Protein AF-A0A356NI62-F1 (afdb_monomer_lite)

Foldseek 3Di:
DPDVPVVVVVVVVVVVVVVVVVVPPPCVVVVVVVLVVVLVVVCVVCVVLQLQQWKAWAPDFIWGQAAQQAKTKTFCVRLDAFQDWGWIAGSVRDIFIKTWHHHDNVVRITMIGTDDRGRGRGDHDDPDPDDDVPHD

pLDDT: mean 86.67, std 13.05, range [50.66, 98.25]

Structure (mmCIF, N/CA/C/O backbone):
data_AF-A0A356NI62-F1
#
_entry.id   AF-A0A356NI62-F1
#
loop_
_atom_site.group_PDB
_atom_site.id
_atom_site.type_symbol
_atom_site.label_atom_id
_atom_site.label_alt_id
_atom_site.label_comp_id
_atom_site.label_asym_id
_atom_site.label_entity_id
_atom_site.label_seq_id
_atom_site.pdbx_PDB_ins_code
_atom_site.Cartn_x
_atom_site.Cartn_y
_atom_site.Cartn_z
_atom_site.occupancy
_atom_site.B_iso_or_equi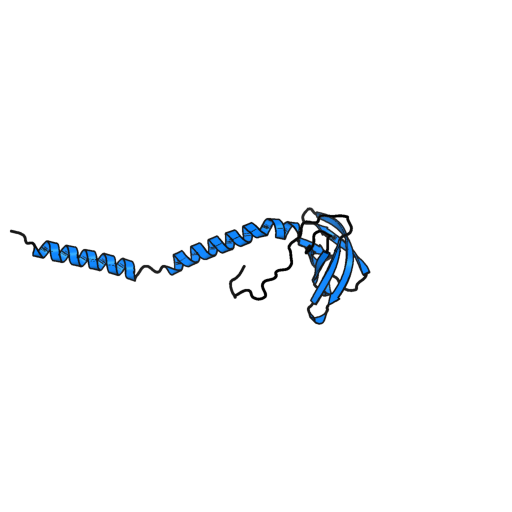v
_atom_site.auth_seq_id
_atom_site.auth_comp_id
_atom_site.auth_asym_id
_atom_site.auth_atom_id
_atom_site.pdbx_PDB_model_num
ATOM 1 N N . MET A 1 1 ? 10.906 31.177 75.960 1.00 51.75 1 MET A N 1
ATOM 2 C CA . MET A 1 1 ? 11.534 31.594 74.686 1.00 51.75 1 MET A CA 1
ATOM 3 C C . MET A 1 1 ? 12.117 30.372 73.963 1.00 51.75 1 MET A C 1
ATOM 5 O O . MET A 1 1 ? 13.318 30.155 73.999 1.00 51.75 1 MET A O 1
ATOM 9 N N . LEU A 1 2 ? 11.271 29.555 73.322 1.00 51.47 2 LEU A N 1
ATOM 10 C CA . LEU A 1 2 ? 11.665 28.683 72.203 1.00 51.47 2 LEU A CA 1
ATOM 11 C C . LEU A 1 2 ? 11.330 29.511 70.952 1.00 51.47 2 LEU A C 1
ATOM 13 O O . LEU A 1 2 ? 10.166 29.668 70.620 1.00 51.47 2 LEU A O 1
ATOM 17 N N . GLY A 1 3 ? 12.230 30.263 70.337 1.00 50.66 3 GLY A N 1
ATOM 18 C CA . GLY A 1 3 ? 13.529 29.840 69.848 1.00 50.66 3 GLY A CA 1
ATOM 19 C C . GLY A 1 3 ? 13.431 29.880 68.324 1.00 50.66 3 GLY A C 1
ATOM 20 O O . GLY A 1 3 ? 13.234 28.857 67.685 1.00 50.66 3 GLY A O 1
ATOM 21 N N . THR A 1 4 ? 13.537 31.072 67.734 1.00 56.84 4 THR A N 1
ATOM 22 C CA . THR A 1 4 ? 13.564 31.340 66.277 1.00 56.84 4 THR A CA 1
ATOM 23 C C . THR A 1 4 ? 14.531 30.436 65.492 1.00 56.84 4 THR A C 1
ATOM 25 O O . THR A 1 4 ? 14.379 30.258 64.285 1.00 56.84 4 THR A O 1
ATOM 28 N N . LYS A 1 5 ? 15.499 29.811 66.175 1.00 56.81 5 LYS A N 1
ATOM 29 C CA . LYS A 1 5 ? 16.405 28.786 65.637 1.00 56.81 5 LYS A CA 1
ATOM 30 C C . LYS A 1 5 ? 15.705 27.469 65.270 1.00 56.81 5 LYS A C 1
ATOM 32 O O . LYS A 1 5 ? 16.068 26.876 64.259 1.00 56.81 5 LYS A O 1
ATOM 37 N N . THR A 1 6 ? 14.695 27.037 66.026 1.00 60.09 6 THR A N 1
ATOM 38 C CA . THR A 1 6 ? 13.980 25.773 65.774 1.00 60.09 6 THR A CA 1
ATOM 39 C C . THR A 1 6 ? 13.152 25.859 64.492 1.00 60.09 6 THR A C 1
ATOM 41 O O . THR A 1 6 ? 13.206 24.960 63.659 1.00 60.09 6 THR A O 1
ATOM 44 N N . TYR A 1 7 ? 12.478 26.991 64.268 1.00 65.06 7 TYR A N 1
ATOM 45 C CA . TYR A 1 7 ? 11.707 27.236 63.045 1.00 65.06 7 TYR A CA 1
ATOM 46 C C . TYR A 1 7 ? 12.589 27.320 61.793 1.00 65.06 7 TYR A C 1
ATOM 48 O O . TYR A 1 7 ? 12.215 26.784 60.756 1.00 65.06 7 TYR A O 1
ATOM 56 N N . ARG A 1 8 ? 13.785 27.926 61.885 1.00 66.00 8 ARG A N 1
ATOM 57 C CA . ARG A 1 8 ? 14.742 27.973 60.762 1.00 66.00 8 ARG A CA 1
ATOM 58 C C . ARG A 1 8 ? 15.239 26.584 60.374 1.00 66.00 8 ARG A C 1
ATOM 60 O O . ARG A 1 8 ? 15.316 26.295 59.189 1.00 66.00 8 ARG A O 1
ATOM 67 N N . PHE A 1 9 ? 15.516 25.718 61.348 1.00 69.56 9 PHE A N 1
ATOM 68 C CA . PHE A 1 9 ? 15.917 24.339 61.073 1.00 69.56 9 PHE A CA 1
ATOM 69 C C . PHE A 1 9 ? 14.802 23.545 60.393 1.00 69.56 9 PHE A C 1
ATOM 71 O O . PHE A 1 9 ? 15.039 22.948 59.350 1.00 69.56 9 PHE A O 1
ATOM 78 N N . VAL A 1 10 ? 13.582 23.585 60.933 1.00 74.06 10 VAL A N 1
ATOM 79 C CA . VAL A 1 10 ? 12.440 22.870 60.341 1.00 74.06 10 VAL A CA 1
ATOM 80 C C . VAL A 1 10 ? 12.157 23.371 58.923 1.00 74.06 10 VAL A C 1
ATOM 82 O O . VAL A 1 10 ? 11.996 22.561 58.019 1.00 74.06 10 VAL A O 1
ATOM 85 N N . PHE A 1 11 ? 12.174 24.687 58.695 1.00 76.31 11 PHE A N 1
ATOM 86 C CA . PHE A 1 11 ? 11.933 25.267 57.371 1.00 76.31 11 PHE A CA 1
ATOM 87 C C . PHE A 1 11 ? 13.025 24.897 56.357 1.00 76.31 11 PHE A C 1
ATOM 89 O O . PHE A 1 11 ? 12.733 24.622 55.197 1.00 76.31 11 PHE A O 1
ATOM 96 N N . GLN A 1 12 ? 14.283 24.832 56.797 1.00 73.62 12 GLN A N 1
ATOM 97 C CA . GLN A 1 12 ? 15.411 24.472 55.942 1.00 73.62 12 GLN A CA 1
ATOM 98 C C . GLN A 1 12 ? 15.429 22.975 55.599 1.00 73.62 12 GLN A C 1
ATOM 100 O O . GLN A 1 12 ? 15.746 22.620 54.467 1.00 73.62 12 GLN A O 1
ATOM 105 N N . TRP A 1 13 ? 14.994 22.110 56.521 1.00 75.62 13 TRP A N 1
ATOM 106 C CA . TRP A 1 13 ? 14.734 20.695 56.235 1.00 75.62 13 TRP A CA 1
ATOM 107 C C . TRP A 1 13 ? 13.544 20.496 55.290 1.00 75.62 13 TRP A C 1
ATOM 109 O O . TRP A 1 13 ? 13.601 19.639 54.414 1.00 75.62 13 TRP A O 1
ATOM 119 N N . LEU A 1 14 ? 12.491 21.308 55.411 1.00 77.75 14 LEU A N 1
ATOM 120 C CA . LEU A 1 14 ? 11.305 21.211 54.555 1.00 77.75 14 LEU A CA 1
ATOM 121 C C . LEU A 1 14 ? 11.596 21.665 53.115 1.00 77.75 14 LEU A C 1
ATOM 123 O O . LEU A 1 14 ? 11.168 21.009 52.168 1.00 77.75 14 LEU A O 1
ATOM 127 N N . LEU A 1 15 ? 12.400 22.722 52.944 1.00 75.31 15 LEU A N 1
ATOM 128 C CA . LEU A 1 15 ? 12.914 23.140 51.635 1.00 75.31 15 LEU A CA 1
ATOM 129 C C . LEU A 1 15 ? 13.825 22.078 51.008 1.00 75.31 15 LEU A C 1
ATOM 131 O O . LEU A 1 15 ? 13.697 21.809 49.818 1.00 75.31 15 LEU A O 1
ATOM 135 N N . LEU A 1 16 ? 14.702 21.451 51.800 1.00 74.19 16 LEU A N 1
ATOM 136 C CA . LEU A 1 16 ? 15.581 20.377 51.329 1.00 74.19 16 LEU A CA 1
ATOM 137 C C . LEU A 1 16 ? 14.782 19.146 50.868 1.00 74.19 16 LEU A C 1
ATOM 139 O O . LEU A 1 16 ? 15.100 18.543 49.849 1.00 74.19 16 LEU A O 1
ATOM 143 N N . LEU A 1 17 ? 13.720 18.780 51.590 1.00 73.00 17 LEU A N 1
ATOM 144 C CA . LEU A 1 17 ? 12.843 17.680 51.184 1.00 73.00 17 LEU A CA 1
ATOM 145 C C . LEU A 1 17 ? 12.098 18.006 49.881 1.00 73.00 17 LEU A C 1
ATOM 147 O O . LEU A 1 17 ? 12.030 17.153 49.000 1.00 73.00 17 LEU A O 1
ATOM 151 N N . MET A 1 18 ? 11.622 19.244 49.711 1.00 68.94 18 MET A N 1
ATOM 152 C CA . MET A 1 18 ? 10.980 19.684 48.466 1.00 68.94 18 MET A CA 1
ATOM 153 C C . MET A 1 18 ? 11.928 19.665 47.258 1.00 68.94 18 MET A C 1
ATOM 155 O O . MET A 1 18 ? 11.514 19.269 46.168 1.00 68.94 18 MET A O 1
ATOM 159 N N . THR A 1 19 ? 13.195 20.059 47.425 1.00 62.94 19 THR A N 1
ATOM 160 C CA . THR A 1 19 ? 14.174 20.033 46.327 1.00 62.94 19 THR A CA 1
ATOM 161 C C . THR A 1 19 ? 14.591 18.613 45.959 1.00 62.94 19 THR A C 1
ATOM 163 O O . THR A 1 19 ? 14.737 18.329 44.774 1.00 62.94 19 THR A O 1
ATOM 166 N N . ILE A 1 20 ? 14.721 17.701 46.931 1.00 65.81 20 ILE A N 1
ATOM 167 C CA . ILE A 1 20 ? 15.017 16.280 46.678 1.00 65.81 20 ILE A CA 1
ATOM 168 C C . ILE A 1 20 ? 13.873 15.612 45.903 1.00 65.81 20 ILE A C 1
ATOM 170 O O . ILE A 1 20 ? 14.133 14.853 44.971 1.00 65.81 20 ILE A O 1
ATOM 174 N N . SER A 1 21 ? 12.613 15.927 46.227 1.00 63.28 21 SER A N 1
ATOM 175 C CA . SER A 1 21 ? 11.456 15.426 45.470 1.00 63.28 21 SER A CA 1
ATOM 176 C C . SER A 1 21 ? 11.433 15.926 44.023 1.00 63.28 21 SER A C 1
ATOM 178 O O . SER A 1 21 ? 11.070 15.165 43.133 1.00 63.28 21 SER A O 1
ATOM 180 N N . TYR A 1 22 ? 11.854 17.170 43.773 1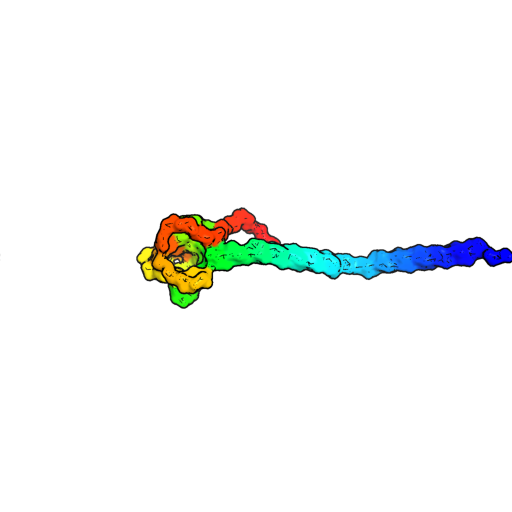.00 63.03 22 TYR A N 1
ATOM 181 C CA . TYR A 1 22 ? 11.956 17.724 42.417 1.00 63.03 22 TYR A CA 1
ATOM 182 C C . TYR A 1 22 ? 13.129 17.141 41.619 1.00 63.03 22 TYR A C 1
ATOM 184 O O . TYR A 1 22 ? 13.004 16.934 40.418 1.00 63.03 22 TYR A O 1
ATOM 192 N N . LEU A 1 23 ? 14.264 16.864 42.268 1.00 62.34 23 LEU A N 1
ATOM 193 C CA . LEU A 1 23 ? 15.452 16.317 41.604 1.00 62.34 23 LEU A CA 1
ATOM 194 C C . LEU A 1 23 ? 15.311 14.825 41.250 1.00 62.34 23 LEU A C 1
ATOM 196 O O . LEU A 1 23 ? 15.992 14.352 40.347 1.00 62.34 23 LEU A O 1
ATOM 200 N N . GLY A 1 24 ? 14.459 14.091 41.976 1.00 60.72 24 GLY A N 1
ATOM 201 C CA . GLY A 1 24 ? 14.163 12.672 41.745 1.00 60.72 24 GLY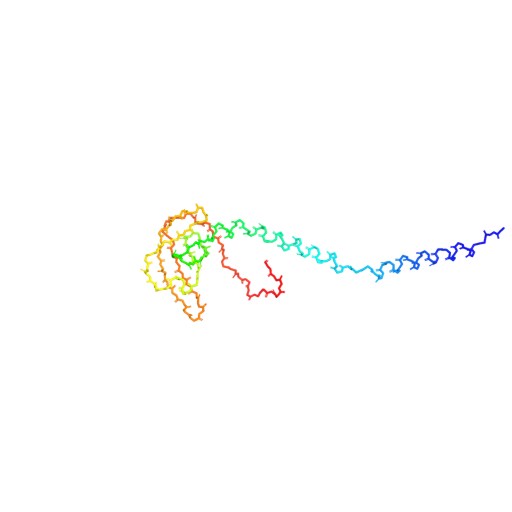 A CA 1
ATOM 202 C C . GLY A 1 24 ? 12.903 12.399 40.916 1.00 60.72 24 GLY A C 1
ATOM 203 O O . GLY A 1 24 ? 12.567 11.233 40.711 1.00 60.72 24 GLY A O 1
ATOM 204 N N . ALA A 1 25 ? 12.192 13.437 40.465 1.00 63.53 25 ALA A N 1
ATOM 205 C CA . ALA A 1 25 ? 11.053 13.290 39.567 1.00 63.53 25 ALA A CA 1
ATOM 206 C C . ALA A 1 25 ? 11.560 12.968 38.153 1.00 63.53 25 ALA A C 1
ATOM 208 O O . ALA A 1 25 ? 11.989 13.846 37.406 1.00 63.53 25 ALA A O 1
ATOM 209 N N . ASP A 1 26 ? 11.554 11.685 37.803 1.00 65.62 26 ASP A N 1
ATOM 210 C CA . ASP A 1 26 ? 11.838 11.237 36.446 1.00 65.62 26 ASP A CA 1
ATOM 211 C C . ASP A 1 26 ? 10.633 11.530 35.533 1.00 65.62 26 ASP A C 1
ATOM 213 O O . ASP A 1 26 ? 9.670 10.766 35.460 1.00 65.62 26 ASP A O 1
ATOM 217 N N . ASP A 1 27 ? 10.684 12.666 34.835 1.00 66.06 27 ASP A N 1
ATOM 218 C CA . ASP A 1 27 ? 9.664 13.093 33.869 1.00 66.06 27 ASP A CA 1
ATOM 219 C C . ASP A 1 27 ? 9.641 12.239 32.580 1.00 66.06 27 ASP A C 1
ATOM 221 O O . ASP A 1 27 ? 8.825 12.495 31.689 1.00 66.06 27 ASP A O 1
ATOM 225 N N . SER A 1 28 ? 10.511 11.228 32.435 1.00 69.25 28 SER A N 1
ATOM 226 C CA . SER A 1 28 ? 10.527 10.338 31.263 1.00 69.25 28 SER A CA 1
ATOM 227 C C . SER A 1 28 ? 9.190 9.614 31.073 1.00 69.25 28 SER A C 1
ATOM 229 O O . SER A 1 28 ? 8.605 9.655 29.992 1.00 69.25 28 SER A O 1
ATOM 231 N N . GLN A 1 29 ? 8.633 9.064 32.153 1.00 69.56 29 GLN A N 1
ATOM 232 C CA . GLN A 1 29 ? 7.408 8.269 32.112 1.00 69.56 29 GLN A CA 1
ATOM 233 C C . GLN A 1 29 ? 6.178 9.102 31.706 1.00 69.56 29 GLN A C 1
ATOM 235 O O . GLN A 1 29 ? 5.271 8.601 31.036 1.00 69.56 29 GLN A O 1
ATOM 240 N N . SER A 1 30 ? 6.147 10.393 32.066 1.00 68.38 30 SER A N 1
ATOM 241 C CA . SER A 1 30 ? 5.073 11.305 31.656 1.00 68.38 30 SER A CA 1
ATOM 242 C C . SER A 1 30 ? 5.191 11.687 30.176 1.00 68.38 30 SER A C 1
ATOM 244 O O . SER A 1 30 ? 4.185 11.676 29.462 1.00 68.38 30 SER A O 1
ATOM 246 N N . ARG A 1 31 ? 6.412 11.942 29.682 1.00 71.06 31 ARG A N 1
ATOM 247 C CA . ARG A 1 31 ? 6.697 12.172 28.253 1.00 71.06 31 ARG A CA 1
ATOM 248 C C . ARG A 1 31 ? 6.302 10.973 27.396 1.00 71.06 31 ARG A C 1
ATOM 250 O O . ARG A 1 31 ? 5.636 11.163 26.378 1.00 71.06 31 ARG A O 1
ATOM 257 N N . ASP A 1 32 ? 6.629 9.764 27.844 1.00 82.44 32 ASP A N 1
ATOM 258 C CA . ASP A 1 32 ? 6.279 8.520 27.157 1.00 82.44 32 ASP A CA 1
ATOM 259 C C . ASP A 1 32 ? 4.759 8.351 27.050 1.00 82.44 32 ASP A C 1
ATOM 261 O O . ASP A 1 32 ? 4.234 8.069 25.973 1.00 82.44 32 ASP A O 1
ATOM 265 N N . PHE A 1 33 ? 4.013 8.614 28.128 1.00 86.94 33 PHE A N 1
ATOM 266 C CA . PHE A 1 33 ? 2.550 8.547 28.102 1.00 86.94 33 PHE A CA 1
ATOM 267 C C . PHE A 1 33 ? 1.928 9.500 27.069 1.00 86.94 33 PHE A C 1
ATOM 269 O O . PHE A 1 33 ? 1.038 9.103 26.309 1.00 86.94 33 PHE A O 1
ATOM 276 N N . PHE A 1 34 ? 2.392 10.753 27.009 1.00 88.25 34 PHE A N 1
ATOM 277 C CA . PHE A 1 34 ? 1.901 11.709 26.014 1.00 88.25 34 PHE A CA 1
ATOM 278 C C . PHE A 1 34 ? 2.263 11.289 24.588 1.00 88.25 34 PHE A C 1
ATOM 280 O O . PHE A 1 34 ? 1.416 11.400 23.700 1.00 88.25 34 PHE A O 1
ATOM 287 N N . ALA A 1 35 ? 3.466 10.753 24.375 1.00 86.06 35 ALA A N 1
ATOM 288 C CA . ALA A 1 35 ? 3.892 10.234 23.078 1.00 86.06 35 ALA A CA 1
ATOM 289 C C . ALA A 1 35 ? 3.019 9.054 22.612 1.00 86.06 35 ALA A C 1
ATOM 291 O O . ALA A 1 35 ? 2.550 9.041 21.470 1.00 86.06 35 ALA A O 1
ATOM 292 N N . PHE A 1 36 ? 2.707 8.103 23.498 1.00 89.81 36 PHE A N 1
ATOM 293 C CA . PHE A 1 36 ? 1.804 6.991 23.178 1.00 89.81 36 PHE A CA 1
ATOM 294 C C . PHE A 1 36 ? 0.389 7.465 22.865 1.00 89.81 36 PHE A C 1
ATOM 296 O O . PHE A 1 36 ? -0.234 6.984 21.918 1.00 89.81 36 PHE A O 1
ATOM 303 N N . ARG A 1 37 ? -0.125 8.430 23.635 1.00 91.81 37 ARG A N 1
ATOM 304 C CA . ARG A 1 37 ? -1.450 9.004 23.387 1.00 91.81 37 ARG A CA 1
ATOM 305 C C . ARG A 1 37 ? -1.512 9.699 22.030 1.00 91.81 37 ARG A C 1
ATOM 307 O O . ARG A 1 37 ? -2.514 9.567 21.331 1.00 91.81 37 ARG A O 1
ATOM 314 N N . GLU A 1 38 ? -0.460 10.420 21.662 1.00 90.44 38 GLU A N 1
ATOM 315 C CA . GLU A 1 38 ? -0.375 11.095 20.371 1.00 90.44 38 GLU A CA 1
ATOM 316 C C . GLU A 1 38 ? -0.281 10.092 19.215 1.00 90.44 38 GLU A C 1
ATOM 318 O O . GLU A 1 38 ? -1.025 10.213 18.244 1.00 90.44 38 GLU A O 1
ATOM 323 N N . THR A 1 39 ? 0.524 9.040 19.362 1.00 90.00 39 THR A N 1
ATOM 324 C CA . THR A 1 39 ? 0.612 7.943 18.385 1.00 90.00 39 THR A CA 1
ATOM 325 C C . THR A 1 39 ? -0.743 7.259 18.187 1.00 90.00 39 THR A C 1
ATOM 327 O O . THR A 1 39 ? -1.236 7.134 17.068 1.00 90.00 39 THR A O 1
ATOM 330 N N . GLN A 1 40 ? -1.415 6.892 19.283 1.00 92.56 40 GLN A N 1
ATOM 331 C CA . GLN A 1 40 ? -2.764 6.317 19.259 1.00 92.56 40 GLN A CA 1
ATOM 332 C C . GLN A 1 40 ? -3.743 7.238 18.520 1.00 92.56 40 GLN A C 1
ATOM 334 O O . GLN A 1 40 ? -4.539 6.781 17.699 1.00 92.56 40 GLN A O 1
ATOM 339 N N . ARG A 1 41 ? -3.681 8.547 18.785 1.00 93.69 41 ARG A N 1
ATOM 340 C CA . ARG A 1 41 ? -4.529 9.541 18.122 1.00 93.69 41 ARG A CA 1
ATOM 341 C C . ARG A 1 41 ? -4.264 9.584 16.615 1.00 93.69 41 ARG A C 1
ATOM 343 O O . ARG A 1 41 ? -5.220 9.658 15.844 1.00 93.69 41 ARG A O 1
ATOM 350 N N . GLN A 1 42 ? -3.003 9.536 16.189 1.00 90.50 42 GLN A N 1
ATOM 351 C CA . GLN A 1 42 ? -2.621 9.533 14.773 1.00 90.50 42 GLN A CA 1
ATOM 352 C C . GLN A 1 42 ? -3.141 8.281 14.060 1.00 90.50 42 GLN A C 1
ATOM 354 O O . GLN A 1 42 ? -3.857 8.407 13.062 1.00 90.50 42 GLN A O 1
ATOM 359 N N . VAL A 1 43 ? -2.917 7.098 14.641 1.00 91.88 43 VAL A N 1
ATOM 360 C CA . VAL A 1 43 ? -3.433 5.821 14.122 1.00 91.88 43 VAL A CA 1
ATOM 361 C C . VAL A 1 43 ? -4.958 5.848 14.012 1.00 91.88 43 VAL A C 1
ATOM 363 O O . VAL A 1 43 ? -5.508 5.541 12.956 1.00 91.88 43 VAL A O 1
ATOM 366 N N . GLN A 1 44 ? -5.664 6.279 15.063 1.00 94.06 44 GLN A N 1
ATOM 367 C CA . GLN A 1 44 ? -7.130 6.373 15.059 1.00 94.06 44 GLN A CA 1
ATOM 368 C C . GLN A 1 44 ? -7.655 7.358 14.008 1.00 94.06 44 GLN A C 1
ATOM 370 O O . GLN A 1 44 ? -8.679 7.092 13.379 1.00 94.06 44 GLN A O 1
ATOM 375 N N . THR A 1 45 ? -6.947 8.470 13.788 1.00 92.38 45 THR A N 1
ATOM 376 C CA . THR A 1 45 ? -7.306 9.467 12.767 1.00 92.38 45 THR A CA 1
ATOM 377 C C . THR A 1 45 ? -7.179 8.884 11.357 1.00 92.38 45 THR A C 1
ATOM 379 O O . THR A 1 45 ? -8.044 9.113 10.513 1.00 92.38 45 THR A O 1
ATOM 382 N N . ALA A 1 46 ? -6.125 8.109 11.094 1.00 91.19 46 ALA A N 1
ATOM 383 C CA . ALA A 1 46 ? -5.878 7.510 9.783 1.00 91.19 46 ALA A CA 1
ATOM 384 C C . ALA A 1 46 ? -6.730 6.256 9.512 1.00 91.19 46 ALA A C 1
ATOM 386 O O . ALA A 1 46 ? -7.004 5.940 8.351 1.00 91.19 46 ALA A O 1
ATOM 387 N N . LEU A 1 47 ? -7.166 5.559 10.568 1.00 93.56 47 LEU A N 1
ATOM 388 C CA . LEU A 1 47 ? -7.774 4.230 10.502 1.00 93.56 47 LEU A CA 1
ATOM 389 C C . LEU A 1 47 ? -8.939 4.148 9.515 1.00 93.56 47 LEU A C 1
ATOM 391 O O . LEU A 1 47 ? -8.954 3.265 8.661 1.00 93.56 47 LEU A O 1
ATOM 395 N N . GLN A 1 48 ? -9.902 5.069 9.603 1.00 92.31 48 GLN A N 1
ATOM 396 C CA . GLN A 1 48 ? -11.101 5.010 8.762 1.00 92.31 48 GLN A CA 1
ATOM 397 C C . GLN A 1 48 ? -10.761 5.104 7.271 1.00 92.31 48 GLN A C 1
ATOM 399 O O . GLN A 1 48 ? -11.252 4.299 6.478 1.00 92.31 48 GLN A O 1
ATOM 404 N N . ASN A 1 49 ? -9.890 6.044 6.890 1.00 93.81 49 ASN A N 1
ATOM 405 C CA . ASN A 1 49 ? -9.507 6.217 5.492 1.00 93.81 49 ASN A CA 1
ATOM 406 C C . ASN A 1 49 ? -8.631 5.061 4.995 1.00 93.81 49 ASN A C 1
ATOM 408 O O . ASN A 1 49 ? -8.857 4.553 3.901 1.00 93.81 49 ASN A O 1
ATOM 412 N N . ALA A 1 50 ? -7.676 4.608 5.814 1.00 94.50 50 ALA A N 1
ATOM 413 C CA . ALA A 1 50 ? -6.805 3.481 5.487 1.00 94.50 50 ALA A CA 1
ATOM 414 C C . ALA A 1 50 ? -7.600 2.183 5.285 1.00 94.50 50 ALA A C 1
ATOM 416 O O . ALA A 1 50 ? -7.368 1.455 4.321 1.00 94.50 50 ALA A O 1
ATOM 417 N N . MET A 1 51 ? -8.583 1.912 6.147 1.00 96.00 51 MET A N 1
ATOM 418 C CA . MET A 1 51 ? -9.475 0.766 5.980 1.00 96.00 51 MET A CA 1
ATOM 419 C C . MET A 1 51 ? -10.315 0.894 4.711 1.00 96.00 51 MET A C 1
ATOM 421 O O . MET A 1 51 ? -10.418 -0.072 3.964 1.00 96.00 51 MET A O 1
ATOM 425 N N . ALA A 1 52 ? -10.895 2.069 4.446 1.00 96.25 52 ALA A N 1
ATOM 426 C CA . ALA A 1 52 ? -11.758 2.285 3.287 1.00 96.25 52 ALA A CA 1
ATOM 427 C C . ALA A 1 52 ? -11.016 2.161 1.944 1.00 96.25 52 ALA A C 1
ATOM 429 O O . ALA A 1 52 ? -11.613 1.713 0.963 1.00 96.25 52 ALA A O 1
ATOM 430 N N . SER A 1 53 ? -9.737 2.541 1.899 1.00 97.62 53 SER A N 1
ATOM 431 C CA . SER A 1 53 ? -8.907 2.500 0.691 1.00 97.62 53 SER A CA 1
ATOM 432 C C . SER A 1 53 ? -8.127 1.195 0.509 1.00 97.62 53 SER A C 1
ATOM 434 O O . SER A 1 53 ? -7.588 0.964 -0.573 1.00 97.62 53 SER A O 1
ATOM 436 N N . THR A 1 54 ? -8.075 0.316 1.514 1.00 97.94 54 THR A N 1
ATOM 437 C CA . THR A 1 54 ? -7.401 -0.986 1.404 1.00 97.94 54 THR A CA 1
ATOM 438 C C . THR A 1 54 ? -8.300 -2.009 0.717 1.00 97.94 54 THR A C 1
ATOM 440 O O . THR A 1 54 ? -9.443 -2.229 1.111 1.00 97.94 54 THR A O 1
ATOM 443 N N . VAL A 1 55 ? -7.780 -2.682 -0.306 1.00 98.06 55 VAL A N 1
ATOM 444 C CA . VAL A 1 55 ? -8.508 -3.691 -1.083 1.00 98.06 55 VAL A CA 1
ATOM 445 C C . VAL A 1 55 ? -7.709 -4.983 -1.193 1.00 98.06 55 VAL A C 1
ATOM 447 O O . VAL A 1 55 ? -6.483 -4.968 -1.254 1.00 98.06 55 VAL A O 1
ATOM 450 N N . GLY A 1 56 ? -8.404 -6.115 -1.273 1.00 98.12 56 GLY A N 1
ATOM 451 C CA . GLY A 1 56 ? -7.808 -7.362 -1.749 1.00 98.12 56 GLY A CA 1
ATOM 452 C C . GLY A 1 56 ? -7.560 -7.287 -3.257 1.00 98.12 56 GLY A C 1
ATOM 453 O O . GLY A 1 56 ? -8.400 -6.759 -3.989 1.00 98.12 56 GLY A O 1
ATOM 454 N N . VAL A 1 57 ? -6.434 -7.814 -3.729 1.00 97.69 57 VAL A N 1
ATOM 455 C CA . VAL A 1 57 ? -6.010 -7.815 -5.135 1.00 97.69 57 VAL A CA 1
ATOM 456 C C . VAL A 1 57 ? -5.771 -9.255 -5.584 1.00 97.69 57 VAL A C 1
ATOM 458 O O . VAL A 1 57 ? -4.908 -9.940 -5.040 1.00 97.69 57 VAL A O 1
ATOM 461 N N . GLY A 1 58 ? -6.526 -9.710 -6.588 1.00 92.12 58 GLY A N 1
ATOM 462 C CA . GLY A 1 58 ? -6.442 -11.092 -7.061 1.00 92.12 58 GLY A CA 1
ATOM 463 C C . GLY A 1 58 ? -6.878 -12.089 -5.984 1.00 92.12 58 GLY A C 1
ATOM 464 O O . GLY A 1 58 ? -7.819 -11.822 -5.235 1.00 92.12 58 GLY A O 1
ATOM 465 N N . ASP A 1 59 ? -6.191 -13.229 -5.923 1.00 86.75 59 ASP A N 1
ATOM 466 C CA . ASP A 1 59 ? -6.526 -14.317 -4.998 1.00 86.75 59 ASP A CA 1
ATOM 467 C C . ASP A 1 59 ? -5.776 -14.226 -3.657 1.00 86.75 59 ASP A C 1
ATOM 469 O O . ASP A 1 59 ? -6.287 -14.697 -2.642 1.00 86.75 59 ASP A O 1
ATOM 473 N N . SER A 1 60 ? -4.587 -13.609 -3.622 1.00 87.25 60 SER A N 1
ATOM 474 C CA . SER A 1 60 ? -3.712 -13.634 -2.437 1.00 87.25 60 SER A CA 1
ATOM 475 C C . SER A 1 60 ? -2.850 -12.378 -2.249 1.00 87.25 60 SER A C 1
ATOM 477 O O . SER A 1 60 ? -1.663 -12.476 -1.944 1.00 87.25 60 SER A O 1
ATOM 479 N N . GLY A 1 61 ? -3.417 -11.186 -2.429 1.00 95.50 61 GLY A N 1
ATOM 480 C CA . GLY A 1 61 ? -2.690 -9.942 -2.180 1.00 95.50 61 GLY A CA 1
ATOM 481 C C . GLY A 1 61 ? -3.575 -8.798 -1.714 1.00 95.50 61 GLY A C 1
ATOM 482 O O . GLY A 1 61 ? -4.804 -8.892 -1.711 1.00 95.50 61 GLY A O 1
ATOM 483 N N . SER A 1 62 ? -2.936 -7.699 -1.330 1.00 97.88 62 SER A N 1
ATOM 484 C CA . SER A 1 62 ? -3.593 -6.455 -0.937 1.00 97.88 62 SER A CA 1
ATOM 485 C C . SER A 1 62 ? -3.031 -5.271 -1.711 1.00 97.88 62 SER A C 1
ATOM 487 O O . SER A 1 62 ? -1.919 -5.308 -2.238 1.00 97.88 62 SER A O 1
ATOM 489 N N . GLY A 1 63 ? -3.799 -4.197 -1.771 1.00 97.94 63 GLY A N 1
ATOM 490 C CA . GLY A 1 63 ? -3.377 -2.931 -2.346 1.00 97.94 63 GLY A CA 1
ATOM 491 C C . GLY A 1 63 ? -4.134 -1.775 -1.719 1.00 97.94 63 GLY A C 1
ATOM 492 O O . GLY A 1 63 ? -5.117 -1.974 -1.005 1.00 97.94 63 GLY A O 1
ATOM 493 N N . VAL A 1 64 ? -3.671 -0.565 -1.998 1.00 98.25 64 VAL A N 1
ATOM 494 C CA . VAL A 1 64 ? -4.276 0.672 -1.505 1.00 98.25 64 VAL A CA 1
ATOM 495 C C . VAL A 1 64 ? -4.735 1.495 -2.696 1.00 98.25 64 VAL A C 1
ATOM 497 O O . VAL A 1 64 ? -3.968 1.716 -3.632 1.00 98.25 64 VAL A O 1
ATOM 500 N N . ILE A 1 65 ? -5.985 1.948 -2.676 1.00 98.25 65 ILE A N 1
ATOM 501 C CA . ILE A 1 65 ? -6.503 2.910 -3.645 1.00 98.25 65 ILE A CA 1
ATOM 502 C C . ILE A 1 65 ? -5.813 4.252 -3.373 1.00 98.25 65 ILE A C 1
ATOM 504 O O . ILE A 1 65 ? -5.963 4.820 -2.293 1.00 98.25 65 ILE A O 1
ATOM 508 N N . VAL A 1 66 ? -5.064 4.763 -4.350 1.00 97.44 66 VAL A N 1
ATOM 509 C CA . VAL A 1 66 ? -4.237 5.981 -4.227 1.00 97.44 66 VAL A CA 1
ATOM 510 C C . VAL A 1 66 ? -4.798 7.188 -4.977 1.00 97.44 66 VAL A C 1
ATOM 512 O O . VAL A 1 66 ? -4.185 8.253 -5.002 1.00 97.44 66 VAL A O 1
ATOM 515 N N . SER A 1 67 ? -5.964 7.039 -5.605 1.00 96.56 67 SER A N 1
ATOM 516 C CA . SER A 1 67 ? -6.594 8.090 -6.409 1.00 96.56 67 SER A CA 1
ATOM 517 C C . SER A 1 67 ? -8.121 7.937 -6.474 1.00 96.56 67 SER A C 1
ATOM 519 O O . SER A 1 67 ? -8.634 6.817 -6.380 1.00 96.56 67 SER A O 1
ATOM 521 N N . PRO A 1 68 ? -8.866 9.033 -6.707 1.00 96.12 68 PRO A N 1
ATOM 522 C CA . PRO A 1 68 ? -10.328 8.999 -6.757 1.00 96.12 68 PRO A CA 1
ATOM 523 C C . PRO A 1 68 ? -10.887 8.244 -7.971 1.00 96.12 68 PRO A C 1
ATOM 525 O O . PRO A 1 68 ? -12.038 7.813 -7.935 1.00 96.12 68 PRO A O 1
ATOM 528 N N . ASN A 1 69 ? -10.095 8.051 -9.030 1.00 95.94 69 ASN A N 1
ATOM 529 C CA . ASN A 1 69 ? -10.475 7.280 -10.218 1.00 95.94 69 ASN A CA 1
ATOM 530 C C . ASN A 1 69 ? -10.175 5.774 -10.084 1.00 95.94 69 ASN A C 1
ATOM 532 O O . ASN A 1 69 ? -10.369 5.034 -11.044 1.00 95.94 69 ASN A O 1
ATOM 536 N N . GLY A 1 70 ? -9.748 5.295 -8.909 1.00 97.31 70 GLY A N 1
ATOM 537 C CA . GLY A 1 70 ? -9.666 3.859 -8.618 1.00 97.31 70 GLY A CA 1
ATOM 538 C C . GLY A 1 70 ? -8.337 3.204 -8.984 1.00 97.31 70 GLY A C 1
ATOM 539 O O . GLY A 1 70 ? -8.291 1.993 -9.201 1.00 97.31 70 GLY A O 1
ATOM 540 N N . LEU A 1 71 ? -7.260 3.984 -9.059 1.00 97.38 71 LEU A N 1
ATOM 541 C CA . LEU A 1 71 ? -5.904 3.458 -9.176 1.00 97.38 71 LEU A CA 1
ATOM 542 C C . LEU A 1 71 ? -5.467 2.837 -7.848 1.00 97.38 71 LEU A C 1
ATOM 544 O O . LEU A 1 71 ? -5.553 3.487 -6.806 1.00 97.38 71 LEU A O 1
ATOM 548 N N . VAL A 1 72 ? -4.975 1.607 -7.896 1.00 98.00 72 VAL A N 1
ATOM 549 C CA . VAL A 1 72 ? -4.528 0.821 -6.745 1.00 98.00 72 VAL A CA 1
ATOM 550 C C . VAL A 1 72 ? -3.031 0.567 -6.866 1.00 98.00 72 VAL A C 1
ATOM 552 O O . VAL A 1 72 ? -2.573 0.057 -7.890 1.00 98.00 72 VAL A O 1
ATOM 555 N N . LEU A 1 73 ? -2.286 0.888 -5.811 1.00 97.75 73 LEU A N 1
ATOM 556 C CA . LEU A 1 73 ? -0.880 0.530 -5.652 1.00 97.75 73 LEU A CA 1
ATOM 557 C C . LEU A 1 73 ? -0.774 -0.779 -4.859 1.00 97.75 73 LEU A C 1
ATOM 559 O O . LEU A 1 73 ? -1.456 -0.963 -3.849 1.00 97.75 73 LEU A O 1
ATOM 563 N N . THR A 1 74 ? 0.058 -1.700 -5.329 1.00 97.69 74 THR A N 1
ATOM 564 C CA . THR A 1 74 ? 0.286 -3.022 -4.730 1.00 97.69 74 THR A CA 1
ATOM 565 C C . THR A 1 74 ? 1.719 -3.479 -5.024 1.00 97.69 74 THR A C 1
ATOM 567 O O . THR A 1 74 ? 2.496 -2.726 -5.611 1.00 97.69 74 THR A O 1
ATOM 570 N N . ALA A 1 75 ? 2.083 -4.693 -4.623 1.00 97.00 75 ALA A N 1
ATOM 571 C CA . ALA A 1 75 ? 3.370 -5.273 -4.974 1.00 97.00 75 ALA A CA 1
ATOM 572 C C . ALA A 1 75 ? 3.399 -5.744 -6.442 1.00 97.00 75 ALA A C 1
ATOM 574 O O . ALA A 1 75 ? 2.377 -6.173 -7.000 1.00 97.00 75 ALA A O 1
ATOM 575 N N . ALA A 1 76 ? 4.573 -5.699 -7.075 1.00 96.25 76 ALA A N 1
ATOM 576 C CA . ALA A 1 76 ? 4.760 -6.193 -8.440 1.00 96.25 76 ALA A CA 1
ATOM 577 C C . ALA A 1 76 ? 4.393 -7.675 -8.518 1.00 96.25 76 ALA A C 1
ATOM 579 O O . ALA A 1 76 ? 3.583 -8.057 -9.364 1.00 96.25 76 ALA A O 1
ATOM 580 N N . HIS A 1 77 ? 4.883 -8.487 -7.579 1.00 94.56 77 HIS A N 1
ATOM 581 C CA . HIS A 1 77 ? 4.597 -9.922 -7.551 1.00 94.56 77 HIS A CA 1
ATOM 582 C C . HIS A 1 77 ? 3.110 -10.254 -7.314 1.00 94.56 77 HIS A C 1
ATOM 584 O O . HIS A 1 77 ? 2.658 -11.330 -7.700 1.00 94.56 77 HIS A O 1
ATOM 590 N N . VAL A 1 78 ? 2.330 -9.336 -6.724 1.00 95.94 78 VAL A N 1
ATOM 591 C CA . VAL A 1 78 ? 0.873 -9.487 -6.548 1.00 95.94 78 VAL A CA 1
ATOM 592 C C . VAL A 1 78 ? 0.126 -9.183 -7.848 1.00 95.94 78 VAL A C 1
ATOM 594 O O . VAL A 1 78 ? -0.730 -9.957 -8.280 1.00 95.94 78 VAL A O 1
ATOM 597 N N . SER A 1 79 ? 0.428 -8.048 -8.485 1.00 94.06 79 SER A N 1
ATOM 598 C CA . SER A 1 79 ? -0.239 -7.653 -9.736 1.00 94.06 79 SER A CA 1
ATOM 599 C C . SER A 1 79 ? 0.173 -8.534 -10.927 1.00 94.06 79 SER A C 1
ATOM 601 O O . SER A 1 79 ? -0.669 -8.913 -11.750 1.00 94.06 79 SER A O 1
ATOM 603 N N . GLY A 1 80 ? 1.442 -8.942 -10.984 1.00 91.44 80 GLY A N 1
ATOM 604 C CA . GLY A 1 80 ? 2.021 -9.727 -12.066 1.00 91.44 80 GLY A CA 1
ATOM 605 C C . GLY A 1 80 ? 1.998 -8.986 -13.406 1.00 91.44 80 GLY A C 1
ATOM 606 O O . GLY A 1 80 ? 2.087 -7.762 -13.468 1.00 91.44 80 GLY A O 1
ATOM 607 N N . ALA A 1 81 ? 1.856 -9.742 -14.499 1.00 93.81 81 ALA A N 1
ATOM 608 C CA . ALA A 1 81 ? 1.895 -9.178 -15.846 1.00 93.81 81 ALA A CA 1
ATOM 609 C C . ALA A 1 81 ? 0.793 -8.116 -16.088 1.00 93.81 81 ALA A C 1
ATOM 611 O O . ALA A 1 81 ? -0.323 -8.252 -15.565 1.00 93.81 81 ALA A O 1
ATOM 612 N N . PRO A 1 82 ? 1.058 -7.086 -16.915 1.00 96.06 82 PRO A N 1
ATOM 613 C CA . PRO A 1 82 ? 0.064 -6.086 -17.300 1.00 96.06 82 PRO A CA 1
ATOM 614 C C . PRO A 1 82 ? -1.093 -6.691 -18.105 1.00 96.06 82 PRO A C 1
ATOM 616 O O . PRO A 1 82 ? -0.992 -7.772 -18.682 1.00 96.06 82 PRO A O 1
ATOM 619 N N . ASN A 1 83 ? -2.191 -5.941 -18.204 1.00 96.88 83 ASN A N 1
ATOM 620 C CA . ASN A 1 83 ? -3.383 -6.263 -18.990 1.00 96.88 83 ASN A CA 1
ATOM 621 C C . ASN A 1 83 ? -4.159 -7.521 -18.571 1.00 96.88 83 ASN A C 1
ATOM 623 O O . ASN A 1 83 ? -5.007 -7.999 -19.326 1.00 96.88 83 ASN A O 1
ATOM 627 N N . ARG A 1 84 ? -3.949 -8.023 -17.356 1.00 96.00 84 ARG A N 1
ATOM 628 C CA . ARG A 1 84 ? -4.732 -9.129 -16.803 1.00 96.00 84 ARG A CA 1
ATOM 629 C C . ARG A 1 84 ? -6.043 -8.609 -16.238 1.00 96.00 84 ARG A C 1
ATOM 631 O O . ARG A 1 84 ? -6.062 -7.624 -15.501 1.00 96.00 84 ARG A O 1
ATOM 638 N N . ASN A 1 85 ? -7.128 -9.313 -16.540 1.00 97.19 85 ASN A N 1
ATOM 639 C CA . ASN A 1 85 ? -8.404 -9.106 -15.868 1.00 97.19 85 ASN A CA 1
ATOM 640 C C . ASN A 1 85 ? -8.367 -9.827 -14.524 1.00 97.19 85 ASN A C 1
ATOM 642 O O . ASN A 1 85 ? -8.191 -11.044 -14.474 1.00 97.19 85 ASN A O 1
ATOM 646 N N . ILE A 1 86 ? -8.539 -9.074 -13.447 1.00 96.88 86 ILE A N 1
ATOM 647 C CA . ILE A 1 86 ? -8.544 -9.594 -12.084 1.00 96.88 86 ILE A CA 1
ATOM 648 C C . ILE A 1 86 ? -9.795 -9.123 -11.346 1.00 96.88 86 ILE A C 1
ATOM 650 O O . ILE A 1 86 ? -10.577 -8.299 -11.828 1.00 96.88 86 ILE A O 1
ATOM 654 N N . THR A 1 87 ? -9.986 -9.664 -10.151 1.00 97.38 87 THR A N 1
ATOM 655 C CA . THR A 1 87 ? -10.993 -9.177 -9.214 1.00 97.38 87 THR A CA 1
ATOM 656 C C . THR A 1 87 ? -10.297 -8.558 -8.013 1.00 97.38 87 THR A C 1
ATOM 658 O O . THR A 1 87 ? -9.370 -9.148 -7.464 1.00 97.38 87 THR A O 1
ATOM 661 N N . CYS A 1 88 ? -10.766 -7.390 -7.596 1.00 97.69 88 CYS A N 1
ATOM 662 C CA . CYS A 1 88 ? -10.423 -6.792 -6.317 1.00 97.69 88 CYS A CA 1
ATOM 663 C C . CYS A 1 88 ? -11.579 -6.963 -5.331 1.00 97.69 88 CYS A C 1
ATOM 665 O O . CYS A 1 88 ? -12.748 -6.992 -5.729 1.00 97.69 88 CYS A O 1
ATOM 667 N N . ARG A 1 89 ? -11.267 -7.074 -4.041 1.00 97.44 89 ARG A N 1
ATOM 668 C CA . ARG A 1 89 ? -12.258 -7.203 -2.967 1.00 97.44 89 ARG A CA 1
ATOM 669 C C . ARG A 1 89 ? -12.219 -5.963 -2.085 1.00 97.44 89 ARG A C 1
ATOM 671 O O . ARG A 1 89 ? -11.190 -5.665 -1.491 1.00 97.44 89 ARG A O 1
ATOM 678 N N . LEU A 1 90 ? -13.334 -5.249 -2.016 1.00 95.69 90 LEU A N 1
ATOM 679 C CA . LEU A 1 90 ? -13.491 -4.081 -1.155 1.00 95.69 90 LEU A CA 1
ATOM 680 C C . LEU A 1 90 ? -13.626 -4.500 0.323 1.00 95.69 90 LEU A C 1
ATOM 682 O O . LEU A 1 90 ? -14.020 -5.641 0.589 1.00 95.69 90 LEU A O 1
ATOM 686 N N . PRO A 1 91 ? -13.401 -3.581 1.284 1.00 93.56 91 PRO A N 1
ATOM 687 C CA . PRO A 1 91 ? -13.542 -3.853 2.721 1.00 93.56 91 PRO A CA 1
ATOM 688 C C . PRO A 1 91 ? -14.913 -4.402 3.131 1.00 93.56 91 PRO A C 1
ATOM 690 O O . PRO A 1 91 ? -15.017 -5.238 4.020 1.00 93.56 91 PRO A O 1
ATOM 693 N N . ASN A 1 92 ? -15.977 -3.984 2.440 1.00 93.38 92 ASN A N 1
ATOM 694 C CA . ASN A 1 92 ? -17.340 -4.482 2.655 1.00 93.38 92 ASN A CA 1
ATOM 695 C C . ASN A 1 92 ? -17.598 -5.876 2.039 1.00 93.38 92 ASN A C 1
ATOM 697 O O . ASN A 1 92 ? -18.736 -6.336 1.995 1.00 93.38 92 ASN A O 1
ATOM 701 N N . GLY A 1 93 ? -16.568 -6.529 1.499 1.00 94.44 93 GLY A N 1
ATOM 702 C CA . GLY A 1 93 ? -16.641 -7.839 0.862 1.00 94.44 93 GLY A CA 1
ATOM 703 C C . GLY A 1 93 ? -17.053 -7.823 -0.612 1.00 94.44 93 GLY A C 1
ATOM 704 O O . GLY A 1 93 ? -16.933 -8.865 -1.264 1.00 94.44 93 GLY A O 1
ATOM 705 N N . LYS A 1 94 ? -17.485 -6.679 -1.167 1.00 94.62 94 LYS A N 1
ATOM 706 C CA . LYS A 1 94 ? -17.885 -6.556 -2.577 1.00 94.62 94 LYS A CA 1
ATOM 707 C C . LYS A 1 94 ? 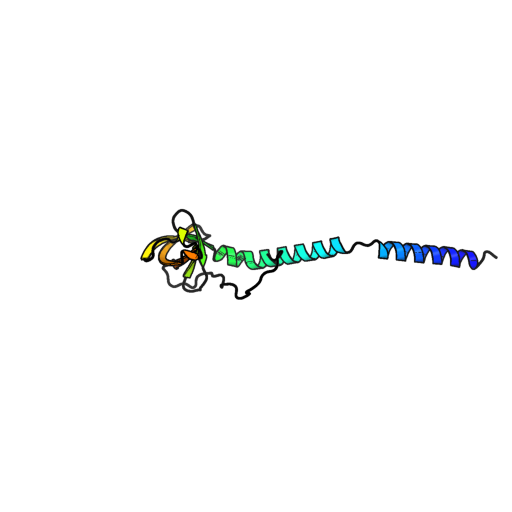-16.707 -6.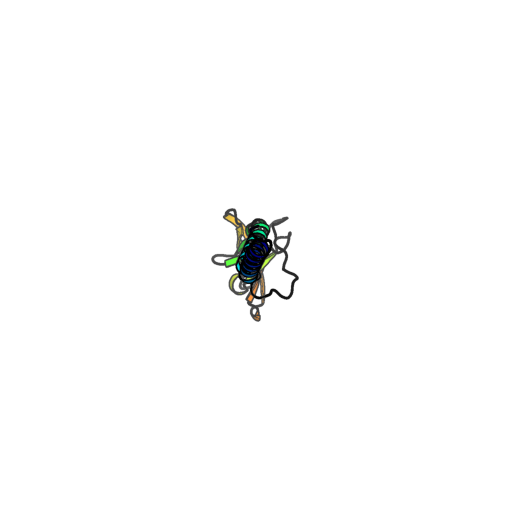852 -3.502 1.00 94.62 94 LYS A C 1
ATOM 709 O O . LYS A 1 94 ? -15.604 -6.343 -3.316 1.00 94.62 94 LYS A O 1
ATOM 714 N N . ARG A 1 95 ? -16.971 -7.634 -4.546 1.00 96.31 95 ARG A N 1
ATOM 715 C CA . ARG A 1 95 ? -16.017 -7.929 -5.620 1.00 96.31 95 ARG A CA 1
ATOM 716 C C . ARG A 1 95 ? -16.166 -6.902 -6.743 1.00 96.31 95 ARG A C 1
ATOM 718 O O . ARG A 1 95 ? -17.280 -6.606 -7.170 1.00 96.31 95 ARG A O 1
ATOM 725 N N . VAL A 1 96 ? -15.050 -6.363 -7.215 1.00 96.88 96 VAL A N 1
ATOM 726 C CA . VAL A 1 96 ? -14.973 -5.346 -8.270 1.00 96.88 96 VAL A CA 1
ATOM 727 C C . VAL A 1 96 ? -14.020 -5.842 -9.350 1.00 96.88 96 VAL A C 1
ATOM 729 O O . VAL A 1 96 ? -12.940 -6.340 -9.043 1.00 96.88 96 VAL A O 1
ATOM 732 N N . ARG A 1 97 ? -14.416 -5.730 -10.621 1.00 97.88 97 ARG A N 1
ATOM 733 C CA . ARG A 1 97 ? -13.521 -6.046 -11.743 1.00 97.88 97 ARG A CA 1
ATOM 734 C C . ARG A 1 97 ? -12.395 -5.023 -11.803 1.00 97.88 97 ARG A C 1
ATOM 736 O O . ARG A 1 97 ? -12.630 -3.836 -11.588 1.00 97.88 97 ARG A O 1
ATOM 743 N N . ALA A 1 98 ? -11.196 -5.470 -12.131 1.00 97.81 98 ALA A N 1
ATOM 744 C CA . ALA A 1 98 ? -10.041 -4.602 -12.253 1.00 97.81 98 ALA A CA 1
ATOM 745 C C . ALA A 1 98 ? -9.078 -5.115 -13.326 1.00 97.81 98 ALA A C 1
ATOM 747 O O . ALA A 1 98 ? -9.156 -6.273 -13.746 1.00 97.81 98 ALA A O 1
ATOM 748 N N . LYS A 1 99 ? -8.174 -4.245 -13.770 1.00 97.94 99 LYS A N 1
ATOM 749 C CA . LYS A 1 99 ? -7.161 -4.563 -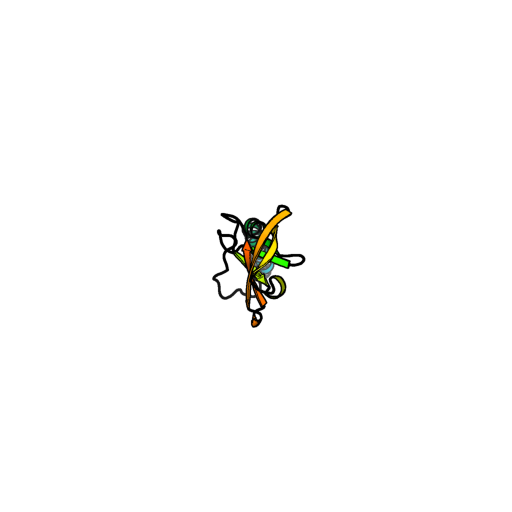14.776 1.00 97.94 99 LYS A CA 1
ATOM 750 C C . LYS A 1 99 ? -5.772 -4.212 -14.260 1.00 97.94 99 LYS A C 1
ATOM 752 O O . LYS A 1 99 ? -5.581 -3.124 -13.724 1.00 97.94 99 LYS A O 1
ATOM 757 N N . THR A 1 100 ? -4.805 -5.110 -14.412 1.00 97.62 100 THR A N 1
ATOM 758 C CA . THR A 1 100 ? -3.405 -4.815 -14.070 1.00 97.62 100 THR A CA 1
ATOM 759 C C . THR A 1 100 ? -2.817 -3.846 -15.097 1.00 97.62 100 THR A C 1
ATOM 761 O O . THR A 1 100 ? -3.048 -3.992 -16.301 1.00 97.62 100 THR A O 1
ATOM 764 N N . LEU A 1 101 ? -2.085 -2.832 -14.636 1.00 96.50 101 LEU A N 1
ATOM 765 C CA . LEU A 1 101 ? -1.510 -1.790 -15.496 1.00 96.50 101 LEU A CA 1
ATOM 766 C C . LEU A 1 101 ? -0.024 -2.015 -15.790 1.00 96.50 101 LEU A C 1
ATOM 768 O O . LEU A 1 101 ? 0.452 -1.598 -16.841 1.00 96.50 101 LEU A O 1
ATOM 772 N N . GLY A 1 102 ? 0.690 -2.701 -14.901 1.00 87.69 102 GLY A N 1
ATOM 773 C CA . GLY A 1 102 ? 2.108 -3.005 -15.052 1.00 87.69 102 GLY A CA 1
ATOM 774 C C . GLY A 1 102 ? 2.793 -3.233 -13.715 1.00 87.69 102 GLY A C 1
ATOM 775 O O . GLY A 1 102 ? 2.196 -3.022 -12.653 1.00 87.69 102 GLY A O 1
ATOM 776 N N . SER A 1 103 ? 4.050 -3.652 -13.804 1.00 93.00 103 SER A N 1
ATOM 777 C CA . SER A 1 103 ? 4.932 -3.898 -12.676 1.00 93.00 103 SER A CA 1
ATOM 778 C C . SER A 1 103 ? 6.275 -3.200 -12.882 1.00 93.00 103 SER A C 1
ATOM 780 O O . SER A 1 103 ? 6.736 -2.998 -14.007 1.00 93.00 103 SER A O 1
ATOM 782 N N . PHE A 1 104 ? 6.893 -2.811 -11.775 1.00 95.00 104 PHE A N 1
ATOM 783 C CA . PHE A 1 104 ? 8.277 -2.392 -11.693 1.00 95.00 104 PHE A CA 1
ATOM 784 C C . PHE A 1 104 ? 9.010 -3.357 -10.764 1.00 95.00 104 PHE A C 1
ATOM 786 O O . PHE A 1 104 ? 9.105 -3.139 -9.555 1.00 95.00 104 PHE A O 1
ATOM 793 N N . ASP A 1 105 ? 9.503 -4.444 -11.354 1.00 92.81 105 ASP A N 1
ATOM 794 C CA . ASP A 1 105 ? 9.988 -5.617 -10.621 1.00 92.81 105 ASP A CA 1
ATOM 795 C C . ASP A 1 105 ? 11.192 -5.306 -9.722 1.00 92.81 105 ASP A C 1
ATOM 797 O O . ASP A 1 105 ? 11.306 -5.865 -8.637 1.00 92.81 105 ASP A O 1
ATOM 801 N N . TYR A 1 106 ? 12.057 -4.364 -10.122 1.00 95.00 106 TYR A N 1
ATOM 802 C CA . TYR A 1 106 ? 13.234 -3.979 -9.333 1.00 95.00 106 TYR A CA 1
ATOM 803 C C . TYR A 1 106 ? 12.874 -3.425 -7.943 1.00 95.00 106 TYR A C 1
ATOM 805 O O . TYR A 1 106 ? 13.586 -3.687 -6.979 1.00 95.00 106 TYR A O 1
ATOM 813 N N . MET A 1 107 ? 11.769 -2.678 -7.834 1.00 94.94 107 MET A N 1
ATOM 814 C CA . MET A 1 107 ? 11.280 -2.107 -6.568 1.00 94.94 107 MET A CA 1
ATOM 815 C C . MET A 1 107 ? 10.069 -2.861 -6.005 1.00 94.94 107 MET A C 1
ATOM 817 O O . MET A 1 107 ? 9.454 -2.390 -5.052 1.00 94.94 107 MET A O 1
ATOM 821 N N . ASP A 1 108 ? 9.696 -3.982 -6.626 1.00 96.81 108 ASP A N 1
ATOM 822 C CA . ASP A 1 108 ? 8.493 -4.758 -6.321 1.00 96.81 108 ASP A CA 1
ATOM 823 C C . ASP A 1 108 ? 7.208 -3.907 -6.238 1.00 96.81 108 ASP A C 1
ATOM 825 O O . ASP A 1 108 ? 6.354 -4.115 -5.381 1.00 96.81 108 ASP A O 1
ATOM 829 N N . ALA A 1 109 ? 7.042 -2.935 -7.142 1.00 96.19 109 ALA A N 1
ATOM 830 C CA . ALA A 1 109 ? 5.867 -2.060 -7.184 1.00 96.19 109 ALA A CA 1
ATOM 831 C C . ALA A 1 109 ? 4.952 -2.403 -8.368 1.00 96.19 109 ALA A C 1
ATOM 833 O O . ALA A 1 109 ? 5.411 -2.554 -9.495 1.00 96.19 109 ALA A O 1
ATOM 834 N N . GLY A 1 110 ? 3.646 -2.497 -8.137 1.00 96.56 110 GLY A N 1
ATOM 835 C CA . GLY A 1 110 ? 2.650 -2.870 -9.139 1.00 96.56 110 GLY A CA 1
ATOM 836 C C . GLY A 1 110 ? 1.406 -1.995 -9.080 1.00 96.56 110 GLY A C 1
ATOM 837 O O . GLY A 1 110 ? 1.072 -1.428 -8.037 1.00 96.56 110 GLY A O 1
ATOM 838 N N . MET A 1 111 ? 0.699 -1.882 -10.206 1.00 97.75 111 MET A N 1
ATOM 839 C CA . MET A 1 111 ? -0.501 -1.047 -10.301 1.00 97.75 111 MET A CA 1
ATOM 840 C C . MET A 1 111 ? -1.694 -1.780 -10.902 1.00 97.75 111 MET A C 1
ATOM 842 O O . MET A 1 111 ? -1.574 -2.576 -11.837 1.00 97.75 111 MET A O 1
ATOM 846 N N . VAL A 1 112 ? -2.874 -1.464 -10.377 1.00 97.88 112 VAL A N 1
ATOM 847 C CA . VAL A 1 112 ? -4.161 -2.032 -10.783 1.00 97.88 112 VAL A CA 1
ATOM 848 C C . VAL A 1 112 ? -5.185 -0.909 -10.939 1.00 97.88 112 VAL A C 1
ATOM 850 O O . VAL A 1 112 ? -5.210 0.031 -10.155 1.00 97.88 112 VAL A O 1
ATOM 853 N N . GLN A 1 113 ? -6.054 -1.013 -11.939 1.00 97.94 113 GLN A N 1
ATOM 854 C CA . GLN A 1 113 ? -7.156 -0.087 -12.183 1.00 97.94 113 GLN A CA 1
ATOM 855 C C . GLN A 1 113 ? -8.489 -0.757 -11.853 1.00 97.94 113 GLN A C 1
ATOM 857 O O . GLN A 1 113 ? -8.861 -1.739 -12.502 1.00 97.94 113 GLN A O 1
ATOM 862 N N . LEU A 1 114 ? -9.232 -0.217 -10.886 1.00 98.12 114 LEU A N 1
ATOM 863 C CA . LEU A 1 114 ? -10.610 -0.633 -10.623 1.00 98.12 114 LEU A CA 1
ATOM 864 C C . LEU A 1 114 ? -11.530 -0.210 -11.777 1.00 98.12 114 LEU A C 1
ATOM 866 O O . LEU A 1 114 ? -11.370 0.862 -12.359 1.00 98.12 114 LEU A O 1
ATOM 870 N N . SER A 1 115 ? -12.514 -1.050 -12.095 1.00 96.50 115 SER A N 1
ATOM 871 C CA . SER A 1 115 ? -13.582 -0.725 -13.047 1.00 96.50 115 SER A CA 1
ATOM 872 C C . SER A 1 115 ? -14.740 -0.018 -12.336 1.00 96.50 115 SER A C 1
ATOM 874 O O . SER A 1 115 ? -15.282 -0.555 -11.368 1.00 96.50 115 SER A O 1
ATOM 876 N N . GLY A 1 116 ? -15.160 1.142 -12.844 1.00 91.81 116 GLY A N 1
ATOM 877 C CA . GLY A 1 116 ? -16.275 1.942 -12.323 1.00 91.81 116 GLY A CA 1
ATOM 878 C C . GLY A 1 116 ? -15.930 3.432 -12.254 1.00 91.81 116 GLY A C 1
ATOM 879 O O . GLY A 1 116 ? -14.758 3.794 -12.286 1.00 91.81 116 GLY A O 1
ATOM 880 N N . GLU A 1 117 ? -16.948 4.286 -12.158 1.00 82.06 117 GLU A N 1
ATOM 881 C CA . GLU A 1 117 ? -16.804 5.742 -12.348 1.00 82.06 117 GLU A CA 1
ATOM 882 C C . GLU A 1 117 ? -16.429 6.531 -11.075 1.00 82.06 117 GLU A C 1
ATOM 884 O O . GLU A 1 117 ? -16.254 7.744 -11.131 1.00 82.06 117 GLU A O 1
ATOM 889 N N . GLY A 1 118 ? -16.215 5.857 -9.937 1.00 87.62 118 GLY A N 1
ATOM 890 C CA . GLY A 1 118 ? -15.817 6.513 -8.687 1.00 87.62 118 GLY A CA 1
ATOM 891 C C . GLY A 1 118 ? -16.882 7.487 -8.137 1.00 87.62 118 GLY A C 1
ATOM 892 O O . GLY A 1 118 ? -18.057 7.365 -8.486 1.00 87.62 118 GLY A O 1
ATOM 893 N N . PRO A 1 119 ? -16.502 8.425 -7.247 1.00 91.81 119 PRO A N 1
ATOM 894 C CA . PRO A 1 119 ? -15.185 8.532 -6.627 1.00 91.81 119 PRO A CA 1
ATOM 895 C C . PRO A 1 119 ? -14.932 7.368 -5.663 1.00 91.81 119 PRO A C 1
ATOM 897 O O . PRO A 1 119 ? -15.795 6.979 -4.876 1.00 91.81 119 PRO A O 1
ATOM 900 N N . TRP A 1 120 ? -13.732 6.801 -5.729 1.00 96.19 120 TRP A N 1
ATOM 901 C CA . TRP A 1 120 ? -13.306 5.745 -4.814 1.00 96.19 120 TRP A CA 1
ATOM 902 C C . TRP A 1 120 ? -12.704 6.350 -3.534 1.00 96.19 120 TRP A C 1
ATOM 904 O O . TRP A 1 120 ? -11.968 7.335 -3.635 1.00 96.19 120 TRP A O 1
ATOM 914 N N . PRO A 1 121 ? -12.957 5.774 -2.341 1.00 95.69 121 PRO A N 1
ATOM 915 C CA . PRO A 1 121 ? -12.198 6.116 -1.140 1.00 95.69 121 PRO A CA 1
ATOM 916 C C . PRO A 1 121 ? -10.714 5.841 -1.383 1.00 95.69 121 PRO A C 1
ATOM 918 O O . PRO A 1 121 ? -10.363 4.748 -1.827 1.00 95.69 121 PRO A O 1
ATOM 921 N N . PHE A 1 122 ? -9.848 6.819 -1.123 1.00 96.94 122 PHE A N 1
ATOM 922 C CA . PHE A 1 122 ? -8.428 6.703 -1.438 1.00 96.94 122 PHE A CA 1
ATOM 923 C C . PHE A 1 122 ? -7.538 7.315 -0.355 1.00 96.94 122 PHE A C 1
ATOM 925 O O . PHE A 1 122 ? -7.909 8.273 0.324 1.00 96.94 122 PHE A O 1
ATOM 932 N N . SER A 1 123 ? -6.333 6.770 -0.224 1.00 96.00 123 SER A N 1
ATOM 933 C CA . SER A 1 123 ? -5.258 7.337 0.590 1.00 96.00 123 SER A CA 1
ATOM 934 C C . SER A 1 123 ? -4.173 7.870 -0.345 1.00 96.00 123 SER A C 1
ATOM 936 O O . SER A 1 123 ? -3.594 7.079 -1.090 1.00 96.00 123 SER A O 1
ATOM 938 N N . PRO A 1 124 ? -3.885 9.184 -0.355 1.00 92.25 124 PRO A N 1
ATOM 939 C CA . PRO A 1 124 ? -2.852 9.730 -1.226 1.00 92.25 124 PRO A CA 1
ATOM 940 C C . PRO A 1 124 ? -1.475 9.168 -0.861 1.00 92.25 124 PRO A C 1
ATOM 942 O O . PRO A 1 124 ? -1.195 8.867 0.300 1.00 92.25 124 PRO A O 1
ATOM 945 N N . VAL A 1 125 ? -0.598 9.067 -1.858 1.00 91.31 125 VAL A N 1
ATOM 946 C CA . VAL A 1 125 ? 0.799 8.679 -1.635 1.00 91.31 125 VAL A CA 1
ATOM 947 C C . VAL A 1 125 ? 1.483 9.735 -0.764 1.00 91.31 125 VAL A C 1
ATOM 949 O O . VAL A 1 125 ? 1.368 10.936 -1.019 1.00 91.31 125 VAL A O 1
ATOM 952 N N . GLY A 1 126 ? 2.196 9.283 0.268 1.00 86.25 126 GLY A N 1
ATOM 953 C CA . GLY A 1 126 ? 2.937 10.163 1.164 1.00 86.25 126 GLY A CA 1
ATOM 954 C C . GLY A 1 126 ? 3.993 10.980 0.416 1.00 86.25 126 GLY A C 1
ATOM 955 O O . GLY A 1 126 ? 4.744 10.455 -0.401 1.00 86.25 126 GLY A O 1
ATOM 956 N N . THR A 1 127 ? 4.061 12.278 0.706 1.00 80.81 127 THR A N 1
ATOM 957 C CA . THR A 1 127 ? 5.035 13.205 0.101 1.00 80.81 127 THR A CA 1
ATOM 958 C C . THR A 1 127 ? 6.278 13.417 0.963 1.00 80.81 127 THR A C 1
ATOM 960 O O . THR A 1 127 ? 7.285 13.944 0.482 1.00 80.81 127 THR A O 1
ATOM 963 N N . ARG A 1 128 ? 6.237 13.010 2.241 1.00 71.62 128 ARG A N 1
ATOM 964 C CA . ARG A 1 128 ? 7.395 13.077 3.137 1.00 71.62 128 ARG A CA 1
ATOM 965 C C . ARG A 1 128 ? 8.418 12.031 2.720 1.00 71.62 128 ARG A C 1
ATOM 967 O O . ARG A 1 128 ? 8.122 10.846 2.656 1.00 71.62 128 ARG A O 1
ATOM 974 N N . ARG A 1 129 ? 9.634 12.502 2.444 1.00 64.81 129 ARG A N 1
ATOM 975 C CA . ARG A 1 129 ? 10.754 11.656 2.012 1.00 64.81 129 ARG A CA 1
ATOM 976 C C . ARG A 1 129 ? 11.431 10.905 3.159 1.00 64.81 129 ARG A C 1
ATOM 978 O O . ARG A 1 129 ? 12.195 9.989 2.886 1.00 64.81 129 ARG A O 1
ATOM 985 N N . PHE A 1 130 ? 11.164 11.291 4.407 1.00 68.69 130 PHE A N 1
ATOM 986 C CA . PHE A 1 130 ? 11.813 10.729 5.586 1.00 68.69 130 PHE A CA 1
ATOM 987 C C . PHE A 1 130 ? 10.804 10.580 6.722 1.00 68.69 130 PHE A C 1
ATOM 989 O O . PHE A 1 130 ? 10.160 11.559 7.103 1.00 68.69 130 PHE A O 1
ATOM 996 N N . ASN A 1 131 ? 10.715 9.360 7.242 1.00 78.94 131 ASN A N 1
ATOM 997 C CA . ASN A 1 131 ? 10.166 9.049 8.555 1.00 78.94 131 ASN A CA 1
ATOM 998 C C . ASN A 1 131 ? 11.357 8.720 9.467 1.00 78.94 131 ASN A C 1
ATOM 1000 O O . ASN A 1 131 ? 12.348 8.146 9.001 1.00 78.94 131 ASN A O 1
ATOM 1004 N N . ALA A 1 132 ? 11.288 9.101 10.735 1.00 82.56 132 ALA A N 1
ATOM 1005 C CA . ALA A 1 132 ? 12.261 8.702 11.739 1.00 82.56 132 ALA A CA 1
ATOM 1006 C C . ALA A 1 132 ? 11.909 7.318 12.304 1.00 82.56 132 ALA A C 1
ATOM 1008 O O . ALA A 1 132 ? 10.758 6.880 12.271 1.00 82.56 132 ALA A O 1
ATOM 1009 N N . ALA A 1 133 ? 12.911 6.619 12.840 1.00 82.06 133 ALA A N 1
ATOM 1010 C CA . ALA A 1 133 ? 12.650 5.410 13.609 1.00 82.06 133 ALA A CA 1
ATOM 1011 C C . ALA A 1 133 ? 11.742 5.762 14.799 1.00 82.06 133 ALA A C 1
ATOM 1013 O O . ALA A 1 133 ? 12.119 6.583 15.634 1.00 82.06 133 ALA A O 1
ATOM 1014 N N . GLY A 1 134 ? 10.559 5.147 14.853 1.00 79.50 134 GLY A N 1
ATOM 1015 C CA . GLY A 1 134 ? 9.543 5.428 15.869 1.00 79.50 134 GLY A CA 1
ATOM 1016 C C . GLY A 1 134 ? 8.321 6.211 15.379 1.00 79.50 134 GLY A C 1
ATOM 1017 O O . GLY A 1 134 ? 7.393 6.361 16.166 1.00 79.50 134 GLY A O 1
ATOM 1018 N N . ASP A 1 135 ? 8.277 6.656 14.119 1.00 82.06 135 ASP A N 1
ATOM 1019 C CA . ASP A 1 135 ? 7.053 7.204 13.509 1.00 82.06 135 ASP A CA 1
ATOM 1020 C C . ASP A 1 135 ? 6.049 6.076 13.179 1.00 82.06 135 ASP A C 1
ATOM 1022 O O . ASP A 1 135 ? 6.458 5.004 12.720 1.00 82.06 135 ASP A O 1
ATOM 1026 N N . TRP A 1 136 ? 4.746 6.327 13.372 1.00 75.62 136 TRP A N 1
ATOM 1027 C CA . TRP A 1 136 ? 3.639 5.381 13.137 1.00 75.62 136 TRP A CA 1
ATOM 1028 C C . TRP A 1 136 ? 2.425 6.049 12.487 1.00 75.62 136 TRP A C 1
ATOM 1030 O O . TRP A 1 136 ? 2.166 7.236 12.783 1.00 75.62 136 TRP A O 1
#

Radius of gyration: 28.73 Å; chains: 1; bounding box: 34×46×94 Å

Secondary structure (DSSP, 8-state):
---HHHHHHHHHHHHHHHHHHHHT--THHHHHHHHHHHHHHHHHHHHHHHHHHEEEETTTEEEEE-STT-EEEEEHHHH-STT-EEEEE-TTS-EEEEEEEEEEGGGTEEEEEESS--PPP--PPP--S---TT--

Sequence (136 aa):
MLGTKTYRFVFQWLLLLMTISYLGADDSQSRDFFAFRETQRQVQTALQNAMASTVGVGDSGSGVIVSPNGLVLTAAHVSGAPNRNITCRLPNGKRVRAKTLGSFDYMDAGMVQLSGEGPWPFSPVGTRRFNAAGDW